Protein AF-A0A2N3XV76-F1 (afdb_monomer)

pLDDT: mean 72.99, std 13.74, range [46.91, 89.69]

Radius of gyration: 21.69 Å; Cα contacts (8 Å, |Δi|>4): 40; chains: 1; bounding box: 43×33×58 Å

Solvent-accessible surface area (backbone atoms only — not comparable to full-atom values): 6136 Å² total; per-residue (Å²): 136,66,69,60,70,79,72,54,77,59,74,83,48,51,63,61,50,53,50,52,54,54,42,72,79,41,75,87,68,83,66,77,69,68,53,66,45,100,84,72,53,59,52,77,56,86,72,80,68,88,74,81,49,76,65,60,51,50,52,51,52,54,43,45,72,75,66,49,51,58,61,60,52,15,62,75,70,74,44,59,41,68,58,51,53,54,48,40,49,75,72,69,51,74,84,130

Foldseek 3Di:
DVVCVVPPDDVVCPVVVVVVVVCVVPVPPPPQDFDQDPVRDTDHSPDPPPDDDPVLLVVLLVCVVVPNDLCVSCVVSVHDSVVSVVSCVVVVNDDD

Nearest PDB structures (foldseek):
  7tz1-assembly1_A  TM=7.725E-01  e=4.002E-01  Mycobacterium phage TipsytheTRex
  7r3e-assembly1_B  TM=5.283E-01  e=4.530E-01  Pseudomonas aeruginosa PAO1
  5z4y-assembly1_B  TM=6.675E-01  e=1.078E+00  unclassified
  1mdm-assembly1_A  TM=5.845E-01  e=1.382E+00  Homo sapiens
  5z4z-assembly1_A  TM=6.653E-01  e=3.091E+00  unclassified

Secondary structure (DSSP, 8-state):
--HHHHHS--GGGHHHHHHHHHHHT-GGG-----PBPTTS-B--------PPPHHHHHHHHHHHHTT--HHHHHHHHTS-HHHHHHHHHHTT----

Mean predicted aligned error: 14.62 Å

Sequence (96 aa):
MELLRRYSNRPELIGPLVSVIKKINNPGLDGNETVTNVNGRTASPDRTYKILSPEEMTEIITAYRSGTTAKALAEHYGVHYVTIKKKLRKHGVRRR

Structure (mmCIF, N/CA/C/O backbone):
data_AF-A0A2N3XV76-F1
#
_entry.id   AF-A0A2N3XV76-F1
#
loop_
_atom_site.group_PDB
_atom_site.id
_atom_site.type_symbol
_atom_site.label_atom_id
_atom_site.label_alt_id
_atom_site.label_comp_id
_atom_site.label_asym_id
_atom_site.label_entity_id
_atom_site.label_seq_id
_atom_site.pdbx_PDB_ins_code
_atom_site.Cartn_x
_atom_site.Cartn_y
_atom_site.Cartn_z
_atom_site.occupancy
_atom_site.B_iso_or_equiv
_atom_site.auth_seq_id
_atom_site.auth_comp_id
_atom_site.auth_asym_id
_atom_site.auth_atom_id
_atom_site.pdbx_PDB_model_num
ATOM 1 N N . MET A 1 1 ? 24.190 -20.867 -40.293 1.00 48.38 1 MET A N 1
ATOM 2 C CA . MET A 1 1 ? 24.793 -20.384 -39.026 1.00 48.38 1 MET A CA 1
ATOM 3 C C . MET A 1 1 ? 24.447 -18.905 -38.787 1.00 48.38 1 MET A C 1
ATOM 5 O O . MET A 1 1 ? 25.335 -18.081 -38.638 1.00 48.38 1 MET A O 1
ATOM 9 N N . GLU A 1 2 ? 23.160 -18.535 -38.768 1.00 52.66 2 GLU A N 1
ATOM 10 C CA . GLU A 1 2 ? 22.730 -17.125 -38.604 1.00 52.66 2 GLU A CA 1
ATOM 11 C C . GLU A 1 2 ? 22.184 -16.829 -37.193 1.00 52.66 2 GLU A C 1
ATOM 13 O O . GLU A 1 2 ? 22.274 -15.708 -36.698 1.00 52.66 2 GLU A O 1
ATOM 18 N N . LEU A 1 3 ? 21.701 -17.863 -36.494 1.00 48.81 3 LEU A N 1
ATOM 19 C CA . LEU A 1 3 ? 21.120 -17.751 -35.152 1.00 48.81 3 LEU A CA 1
ATOM 20 C C . LEU A 1 3 ? 22.145 -17.309 -34.092 1.00 48.81 3 LEU A C 1
ATOM 22 O O . LEU A 1 3 ? 21.818 -16.504 -33.225 1.00 48.81 3 LEU A O 1
ATOM 26 N N . LEU A 1 4 ? 23.403 -17.751 -34.195 1.00 48.75 4 LEU A N 1
ATOM 27 C CA . LEU A 1 4 ? 24.462 -17.402 -33.237 1.00 48.75 4 LEU A CA 1
ATOM 28 C C . LEU A 1 4 ? 24.863 -15.918 -33.284 1.00 48.75 4 LEU A C 1
ATOM 30 O O . LEU A 1 4 ? 25.200 -15.358 -32.249 1.00 48.75 4 LEU A O 1
ATOM 34 N N . ARG A 1 5 ? 24.761 -15.233 -34.433 1.00 50.28 5 ARG A N 1
ATOM 35 C CA . ARG A 1 5 ? 25.101 -13.798 -3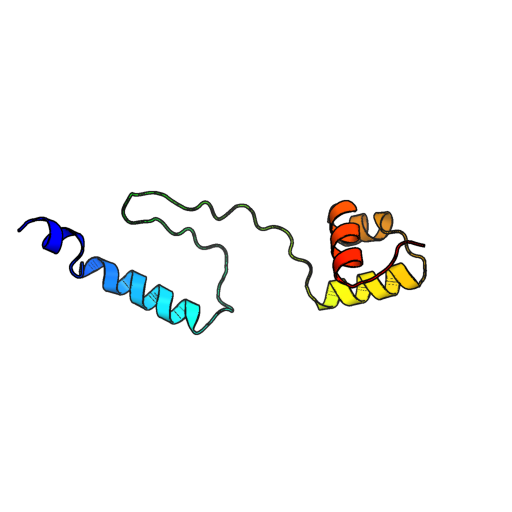4.536 1.00 50.28 5 ARG A CA 1
ATOM 36 C C . ARG A 1 5 ? 24.081 -12.873 -33.867 1.00 50.28 5 ARG A C 1
ATOM 38 O O . ARG A 1 5 ? 24.442 -11.766 -33.489 1.00 50.28 5 ARG A O 1
ATOM 45 N N . ARG A 1 6 ? 22.823 -13.306 -33.711 1.00 46.91 6 ARG A N 1
ATOM 46 C CA . ARG A 1 6 ? 21.773 -12.489 -33.072 1.00 46.91 6 ARG A CA 1
ATOM 47 C C . ARG A 1 6 ? 21.836 -12.506 -31.545 1.00 46.91 6 ARG A C 1
ATOM 49 O O . ARG A 1 6 ? 21.404 -11.541 -30.924 1.00 46.91 6 ARG A O 1
ATOM 56 N N . TYR A 1 7 ? 22.380 -13.574 -30.963 1.00 50.28 7 TYR A N 1
ATOM 57 C CA . TYR A 1 7 ? 22.455 -13.768 -29.509 1.00 50.28 7 TYR A CA 1
ATOM 58 C C . TYR A 1 7 ? 23.881 -13.719 -28.949 1.00 50.28 7 TYR A C 1
ATOM 60 O O . TYR A 1 7 ? 24.055 -13.632 -27.736 1.00 50.28 7 TYR A O 1
ATOM 68 N N . SER A 1 8 ? 24.908 -13.742 -29.801 1.00 49.94 8 SER A N 1
ATOM 69 C CA . SER A 1 8 ? 26.293 -13.659 -29.346 1.00 49.94 8 SER A CA 1
ATOM 70 C C . SER A 1 8 ? 26.703 -12.206 -29.131 1.00 49.94 8 SER A C 1
ATOM 72 O O . SER A 1 8 ? 27.047 -11.500 -30.072 1.00 49.94 8 SER A O 1
ATOM 74 N N . ASN A 1 9 ? 26.676 -11.797 -27.865 1.00 59.97 9 ASN A N 1
ATOM 75 C CA . ASN A 1 9 ? 27.530 -10.765 -27.279 1.00 59.97 9 ASN A CA 1
ATOM 76 C C . ASN A 1 9 ? 27.710 -9.491 -28.130 1.00 59.97 9 ASN A C 1
ATOM 78 O O . ASN A 1 9 ? 28.794 -9.197 -28.633 1.00 59.97 9 ASN A O 1
ATOM 82 N N . ARG A 1 10 ? 26.619 -8.737 -28.295 1.00 67.56 10 ARG A N 1
ATOM 83 C CA . ARG A 1 10 ? 26.633 -7.432 -28.964 1.00 67.56 10 ARG A CA 1
ATOM 84 C C . ARG A 1 10 ? 27.435 -6.432 -28.108 1.00 67.56 10 ARG A C 1
ATOM 86 O O . ARG A 1 10 ? 27.002 -6.155 -26.987 1.00 67.56 10 ARG A O 1
ATOM 93 N N . PRO A 1 11 ? 28.586 -5.911 -28.574 1.00 68.88 11 PRO A N 1
ATOM 94 C CA . PRO A 1 11 ? 29.456 -5.045 -27.771 1.00 68.88 11 PRO A CA 1
ATOM 95 C C . PRO A 1 11 ? 28.758 -3.763 -27.297 1.00 68.88 11 PRO A C 1
ATOM 97 O O . PRO A 1 11 ? 29.037 -3.268 -26.207 1.00 68.88 11 PRO A O 1
ATOM 100 N N . GLU A 1 12 ? 27.781 -3.268 -28.054 1.00 70.81 12 GLU A N 1
ATOM 101 C CA . GLU A 1 12 ? 26.935 -2.134 -27.681 1.00 70.81 12 GLU A CA 1
ATOM 102 C C . GLU A 1 12 ? 26.070 -2.391 -26.433 1.00 70.81 12 GLU A C 1
ATOM 104 O O . GLU A 1 12 ? 25.608 -1.443 -25.801 1.00 70.81 12 GLU A O 1
ATOM 109 N N . LEU A 1 13 ? 25.865 -3.655 -26.041 1.00 69.31 13 LEU A N 1
ATOM 110 C CA . LEU A 1 13 ? 25.088 -4.025 -24.854 1.00 69.31 13 LEU A CA 1
ATOM 1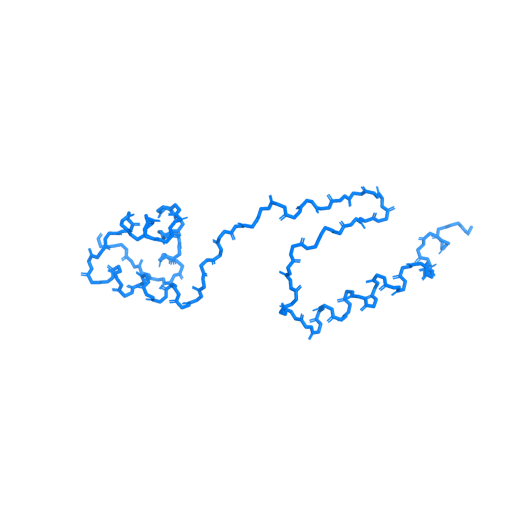11 C C . LEU A 1 13 ? 25.935 -4.125 -23.582 1.00 69.31 13 LEU A C 1
ATOM 113 O O . LEU A 1 13 ? 25.369 -4.209 -22.493 1.00 69.31 13 LEU A O 1
ATOM 117 N N . ILE A 1 14 ? 27.266 -4.058 -23.687 1.00 73.38 14 ILE A N 1
ATOM 118 C CA . ILE A 1 14 ? 28.165 -4.141 -22.529 1.00 73.38 14 ILE A CA 1
ATOM 119 C C . ILE A 1 14 ? 27.926 -2.958 -21.581 1.00 73.38 14 ILE A C 1
ATOM 121 O O . ILE A 1 14 ? 27.800 -3.153 -20.375 1.00 73.38 14 ILE A O 1
ATOM 125 N N . GLY A 1 15 ? 27.791 -1.741 -22.116 1.00 73.75 15 GLY A N 1
ATOM 126 C CA . GLY A 1 15 ? 27.514 -0.538 -21.320 1.00 73.75 15 GLY A CA 1
ATOM 127 C C . GLY A 1 15 ? 26.203 -0.631 -20.523 1.00 73.75 15 GLY A C 1
ATOM 128 O O . GLY A 1 15 ? 26.235 -0.517 -19.293 1.00 73.75 15 GLY A O 1
ATOM 129 N N . PRO A 1 16 ? 25.058 -0.898 -21.182 1.00 74.56 16 PRO A N 1
ATOM 130 C CA . PRO A 1 16 ? 23.786 -1.148 -20.505 1.00 74.56 16 PRO A CA 1
ATOM 131 C C . PRO A 1 16 ? 23.854 -2.278 -19.469 1.00 74.56 16 PRO A C 1
ATOM 133 O O . PRO A 1 16 ? 23.329 -2.126 -18.368 1.00 74.56 16 PRO A O 1
ATOM 136 N N . LEU A 1 17 ? 24.541 -3.384 -19.774 1.00 76.31 17 LEU A N 1
ATOM 137 C CA . LEU A 1 17 ? 24.666 -4.521 -18.860 1.00 76.31 17 LEU A CA 1
ATOM 138 C C . LEU A 1 17 ? 25.463 -4.163 -17.595 1.00 76.31 17 LEU A C 1
ATOM 140 O O . LEU A 1 17 ? 25.044 -4.495 -16.488 1.00 76.31 17 LEU A O 1
ATOM 144 N N . VAL A 1 18 ? 26.572 -3.432 -17.737 1.00 78.44 18 VAL A N 1
ATOM 145 C CA . VAL A 1 18 ? 27.364 -2.934 -16.599 1.00 78.44 18 VAL A CA 1
ATOM 146 C C . VAL A 1 18 ? 26.545 -1.968 -15.740 1.00 78.44 18 VAL A C 1
ATOM 148 O O . VAL A 1 18 ? 26.635 -2.020 -14.514 1.00 78.44 18 VAL A O 1
ATOM 151 N N . SER A 1 19 ? 25.716 -1.119 -16.357 1.00 73.31 19 SER A N 1
ATOM 152 C CA . SER A 1 19 ? 24.788 -0.241 -15.632 1.00 73.31 19 SER A CA 1
ATOM 153 C C . SER A 1 1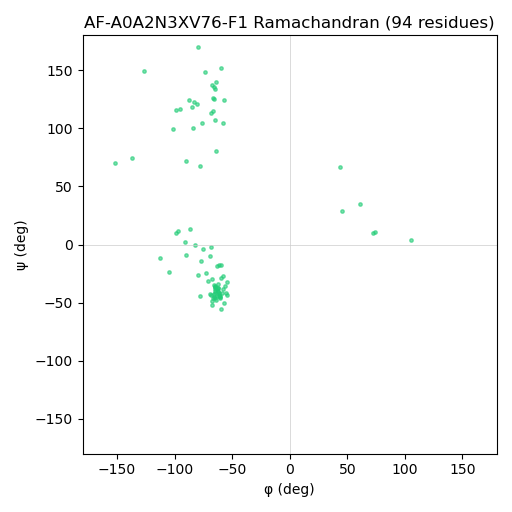9 ? 23.786 -1.046 -14.797 1.00 73.31 19 SER A C 1
ATOM 155 O O . SER A 1 19 ? 23.633 -0.787 -13.604 1.00 73.31 19 SER A O 1
ATOM 157 N N . VAL A 1 20 ? 23.178 -2.091 -15.373 1.00 76.94 20 VAL A N 1
ATOM 158 C CA . VAL A 1 20 ? 22.250 -2.983 -14.656 1.00 76.94 20 VAL A CA 1
ATOM 159 C C . VAL A 1 20 ? 22.937 -3.691 -13.484 1.00 76.94 20 VAL A C 1
ATOM 161 O O . VAL A 1 20 ? 22.386 -3.715 -12.387 1.00 76.94 20 VAL A O 1
ATOM 164 N N . ILE A 1 21 ? 24.157 -4.206 -13.667 1.00 79.75 21 ILE A N 1
ATOM 165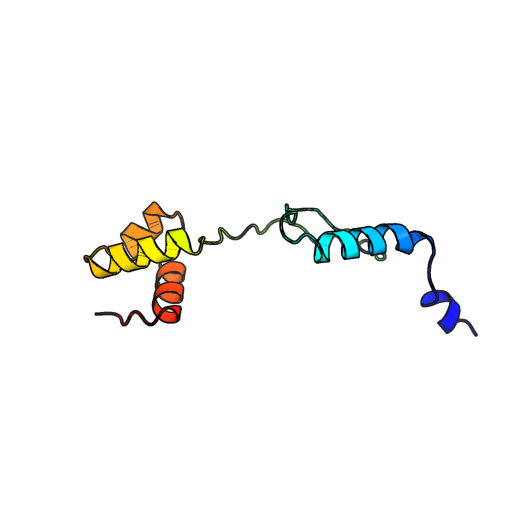 C CA . ILE A 1 21 ? 24.919 -4.852 -12.583 1.00 79.75 21 ILE A CA 1
ATOM 166 C C . ILE A 1 21 ? 25.209 -3.857 -11.447 1.00 79.75 21 ILE A C 1
ATOM 168 O O . ILE A 1 21 ? 25.026 -4.184 -10.274 1.00 79.75 21 ILE A O 1
ATOM 172 N N . LYS A 1 22 ? 25.611 -2.621 -11.772 1.00 73.62 22 LYS A N 1
ATOM 173 C CA . LYS A 1 22 ? 25.828 -1.564 -10.770 1.00 73.62 22 LYS A CA 1
ATOM 174 C C . LYS A 1 22 ? 24.548 -1.211 -10.005 1.00 73.62 22 LYS A C 1
ATOM 176 O O . LYS A 1 22 ? 24.640 -0.983 -8.800 1.00 73.62 22 LYS A O 1
ATOM 181 N N . LYS A 1 23 ? 23.388 -1.197 -10.678 1.00 67.50 23 LYS A N 1
ATOM 182 C CA . LYS A 1 23 ? 22.066 -0.969 -10.065 1.00 67.50 23 LYS A CA 1
ATOM 183 C C . LYS A 1 23 ? 21.663 -2.102 -9.120 1.00 67.50 23 LYS A C 1
ATOM 185 O O . LYS A 1 23 ? 21.286 -1.828 -7.990 1.00 67.50 23 LYS A O 1
ATOM 190 N N . ILE A 1 24 ? 21.824 -3.364 -9.529 1.00 74.75 24 ILE A N 1
ATOM 191 C CA . ILE A 1 24 ? 21.517 -4.535 -8.680 1.00 74.75 24 ILE A CA 1
ATOM 192 C C . ILE A 1 24 ? 22.324 -4.499 -7.376 1.00 74.75 24 ILE A C 1
ATOM 194 O O . ILE A 1 24 ? 21.801 -4.814 -6.311 1.00 74.75 24 ILE A O 1
ATOM 198 N N . ASN A 1 25 ? 23.582 -4.063 -7.451 1.00 79.75 25 ASN A N 1
ATOM 199 C CA . ASN A 1 25 ? 24.448 -3.943 -6.281 1.00 79.75 25 ASN A CA 1
ATOM 200 C C . ASN A 1 25 ? 24.145 -2.707 -5.413 1.00 79.75 25 ASN A C 1
ATOM 202 O O . ASN A 1 25 ? 24.620 -2.643 -4.284 1.00 79.75 25 ASN A O 1
ATOM 206 N N . ASN A 1 26 ? 23.375 -1.732 -5.914 1.00 71.12 26 ASN A N 1
ATOM 207 C CA . ASN A 1 26 ? 23.047 -0.482 -5.220 1.00 71.12 26 ASN A CA 1
ATOM 208 C C . ASN A 1 26 ? 21.555 -0.131 -5.394 1.00 71.12 26 ASN A C 1
ATOM 210 O O . ASN A 1 26 ? 21.221 0.805 -6.126 1.00 71.12 26 ASN A O 1
ATOM 214 N N . PRO A 1 27 ? 20.645 -0.839 -4.701 1.00 58.88 27 PRO A N 1
ATOM 215 C CA . PRO A 1 27 ? 19.195 -0.730 -4.903 1.00 58.88 27 PRO A CA 1
ATOM 216 C C . PRO A 1 27 ? 18.579 0.619 -4.474 1.00 58.88 27 PRO A C 1
ATOM 218 O O . PRO A 1 27 ? 17.383 0.828 -4.630 1.00 58.88 27 PRO A O 1
ATOM 221 N N . GLY A 1 28 ? 19.367 1.551 -3.923 1.00 58.34 28 GLY A N 1
ATOM 222 C CA . GLY A 1 28 ? 18.903 2.887 -3.519 1.00 58.34 28 GLY A CA 1
ATOM 223 C C . GLY A 1 28 ? 18.822 3.919 -4.653 1.00 58.34 28 GLY A C 1
ATOM 224 O O . GLY A 1 28 ? 18.461 5.062 -4.397 1.00 58.34 28 GLY A O 1
ATOM 225 N N . LEU A 1 29 ? 19.181 3.545 -5.888 1.00 55.19 29 LEU A N 1
ATOM 226 C CA . LEU A 1 29 ? 19.250 4.439 -7.055 1.00 55.19 29 LEU A CA 1
ATOM 227 C C . LEU A 1 29 ? 18.018 4.368 -7.975 1.00 55.19 29 LEU A C 1
ATOM 229 O O . LEU A 1 29 ? 18.038 4.936 -9.068 1.00 55.19 29 LEU A O 1
ATOM 233 N N . ASP A 1 30 ? 16.949 3.691 -7.551 1.00 52.75 30 ASP A N 1
ATOM 234 C CA . ASP A 1 30 ? 15.741 3.476 -8.355 1.00 52.75 30 ASP A CA 1
ATOM 235 C C . ASP A 1 30 ? 14.846 4.727 -8.395 1.00 52.75 30 ASP A C 1
ATOM 237 O O . ASP A 1 30 ? 13.732 4.771 -7.874 1.00 52.75 30 ASP A O 1
ATOM 241 N N . GLY A 1 31 ? 15.354 5.774 -9.041 1.00 53.81 31 GLY A N 1
ATOM 242 C CA . GLY A 1 31 ? 14.599 6.950 -9.438 1.00 53.81 31 GLY A CA 1
ATOM 243 C C . GLY A 1 31 ? 14.248 6.883 -10.919 1.00 53.81 31 GLY A C 1
ATOM 244 O O . GLY A 1 31 ? 15.077 7.217 -11.753 1.00 53.81 31 GLY A O 1
ATOM 245 N N . ASN A 1 32 ? 13.017 6.470 -11.231 1.00 53.44 32 ASN A N 1
ATOM 246 C CA . ASN A 1 32 ? 12.223 6.901 -12.394 1.00 53.44 32 ASN A CA 1
ATOM 247 C C . ASN A 1 32 ? 12.908 6.975 -13.784 1.00 53.44 32 ASN A C 1
ATOM 249 O O . ASN A 1 32 ? 12.521 7.803 -14.609 1.00 53.44 32 ASN A O 1
ATOM 253 N N . GLU A 1 33 ? 13.931 6.166 -14.067 1.00 58.00 33 GLU A N 1
ATOM 254 C CA . GLU A 1 33 ? 14.647 6.255 -15.341 1.00 58.00 33 GLU A CA 1
ATOM 255 C C . GLU A 1 33 ? 13.910 5.478 -16.435 1.00 58.00 33 GLU A C 1
ATOM 257 O O . GLU A 1 33 ? 13.675 4.271 -16.346 1.00 58.00 33 GLU A O 1
ATOM 262 N N . THR A 1 34 ? 13.571 6.192 -17.502 1.00 56.44 34 THR A N 1
ATOM 263 C CA . THR A 1 34 ? 13.007 5.639 -18.726 1.00 56.44 34 THR A CA 1
ATOM 264 C C . THR A 1 34 ? 14.025 4.730 -19.419 1.00 56.44 34 THR A C 1
ATOM 266 O O . THR A 1 34 ? 14.980 5.212 -20.024 1.00 56.44 34 THR A O 1
ATOM 269 N N . VAL A 1 35 ? 13.816 3.410 -19.377 1.00 62.28 35 VAL A N 1
ATOM 270 C CA . VAL A 1 35 ? 14.668 2.454 -20.104 1.00 62.28 35 VAL A CA 1
ATOM 271 C C . VAL A 1 35 ? 14.035 2.112 -21.452 1.00 62.28 35 VAL A C 1
ATOM 273 O O . VAL A 1 35 ? 12.954 1.519 -21.524 1.00 62.28 35 VAL A O 1
ATOM 276 N N . THR A 1 36 ? 14.734 2.465 -22.530 1.00 58.28 36 THR A N 1
ATOM 277 C CA . THR A 1 36 ? 14.405 2.053 -23.899 1.00 58.28 36 THR A CA 1
ATOM 278 C C . THR A 1 36 ? 15.075 0.715 -24.191 1.00 58.28 36 THR A C 1
ATOM 280 O O . THR A 1 36 ? 16.290 0.578 -24.051 1.00 58.28 36 THR A O 1
ATOM 283 N N . ASN A 1 37 ? 14.304 -0.295 -24.589 1.00 64.75 37 ASN A N 1
ATOM 284 C CA . ASN A 1 37 ? 14.875 -1.579 -24.988 1.00 64.75 37 ASN A CA 1
ATOM 285 C C . ASN A 1 37 ? 15.425 -1.543 -26.428 1.00 64.75 37 ASN A C 1
ATOM 287 O O . ASN A 1 37 ? 15.148 -0.631 -27.202 1.00 64.75 37 ASN A O 1
ATOM 291 N N . VAL A 1 38 ? 16.158 -2.590 -26.819 1.00 62.12 38 VAL A N 1
ATOM 292 C CA . VAL A 1 38 ? 16.755 -2.733 -28.167 1.00 62.12 38 VAL A CA 1
ATOM 293 C C . VAL A 1 38 ? 15.740 -2.733 -29.317 1.00 62.12 38 VAL A C 1
ATOM 295 O O . VAL A 1 38 ? 16.113 -2.516 -30.463 1.00 62.12 38 VAL A O 1
ATOM 298 N N . ASN A 1 39 ? 14.462 -2.968 -29.013 1.00 68.19 39 ASN A N 1
ATOM 299 C CA . ASN A 1 39 ? 13.354 -2.951 -29.965 1.00 68.19 39 ASN A CA 1
ATOM 300 C C . ASN A 1 39 ? 12.609 -1.601 -29.958 1.00 68.19 39 ASN A C 1
ATOM 302 O O . ASN A 1 39 ? 11.500 -1.520 -30.482 1.00 68.19 39 ASN A O 1
ATOM 306 N N . GLY A 1 40 ? 13.166 -0.568 -29.314 1.00 65.19 40 GLY A N 1
ATOM 307 C CA . GLY A 1 40 ? 12.577 0.769 -29.223 1.00 65.19 40 GLY A CA 1
ATOM 308 C C . GLY A 1 40 ? 11.357 0.871 -28.305 1.00 65.19 40 GLY A C 1
ATOM 309 O O . GLY A 1 40 ? 10.678 1.892 -28.309 1.00 65.19 40 GLY A O 1
ATOM 310 N N . ARG A 1 41 ? 11.044 -0.167 -27.517 1.00 59.78 41 ARG A N 1
ATOM 311 C CA . ARG A 1 41 ? 9.978 -0.081 -26.513 1.00 59.78 41 ARG A CA 1
ATOM 312 C C . ARG A 1 41 ? 10.516 0.619 -25.279 1.00 59.78 41 ARG A C 1
ATOM 314 O O . ARG A 1 41 ? 11.444 0.132 -24.633 1.00 59.78 41 ARG A O 1
ATOM 321 N N . THR A 1 42 ? 9.87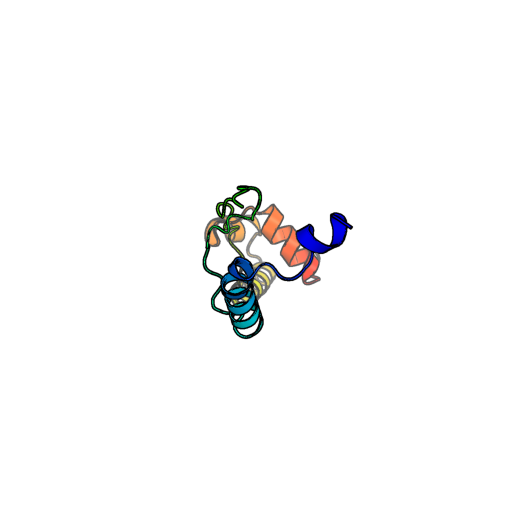2 1.721 -24.951 1.00 57.50 42 THR A N 1
ATOM 322 C CA . THR A 1 42 ? 10.174 2.546 -23.794 1.00 57.50 42 THR A CA 1
ATOM 323 C C . THR A 1 42 ? 9.199 2.201 -22.676 1.00 57.50 42 THR A C 1
ATOM 325 O O . THR A 1 42 ? 7.992 2.390 -22.833 1.00 57.50 42 THR A O 1
ATOM 328 N N . ALA A 1 43 ? 9.692 1.663 -21.558 1.00 57.78 43 ALA A N 1
ATOM 329 C CA . ALA A 1 43 ? 8.857 1.523 -20.369 1.00 57.78 43 ALA A CA 1
ATOM 330 C C . ALA A 1 43 ? 8.571 2.932 -19.834 1.00 57.78 43 ALA A C 1
ATOM 332 O O . ALA A 1 43 ? 9.497 3.638 -19.438 1.00 57.78 43 ALA A O 1
ATOM 333 N N . SER A 1 44 ? 7.307 3.367 -19.888 1.00 57.28 44 SER A N 1
ATOM 334 C CA . SER A 1 44 ? 6.929 4.654 -19.309 1.00 57.28 44 SER A CA 1
ATOM 335 C C . SER A 1 44 ? 7.111 4.566 -17.792 1.00 57.28 44 SE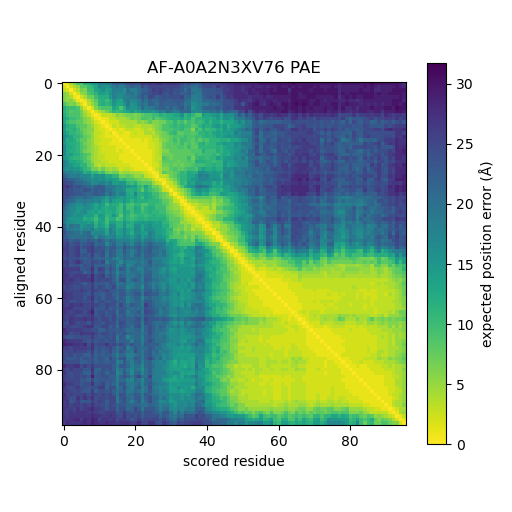R A C 1
ATOM 337 O O . SER A 1 44 ? 6.544 3.652 -17.184 1.00 57.28 44 SER A O 1
ATOM 339 N N . PRO A 1 45 ? 7.881 5.475 -17.174 1.00 60.34 45 PRO A N 1
ATOM 340 C CA . PRO A 1 45 ? 8.090 5.447 -15.731 1.00 60.34 45 PRO A CA 1
ATOM 341 C C . PRO A 1 45 ? 6.827 5.814 -14.938 1.00 60.34 45 PRO A C 1
ATOM 343 O O . PRO A 1 45 ? 6.788 5.682 -13.715 1.00 60.34 45 PRO A O 1
ATOM 346 N N . ASP A 1 46 ? 5.781 6.296 -15.615 1.00 54.00 46 ASP A N 1
ATOM 347 C CA . ASP A 1 46 ? 4.739 7.071 -14.961 1.00 54.00 46 ASP A CA 1
ATOM 348 C C . ASP A 1 46 ? 3.593 6.208 -14.429 1.00 54.00 46 ASP A C 1
ATOM 350 O O . ASP A 1 46 ? 2.472 6.147 -14.939 1.00 54.00 46 ASP A O 1
ATOM 354 N N . ARG A 1 47 ? 3.916 5.493 -13.358 1.00 53.09 47 ARG A N 1
ATOM 355 C CA . ARG A 1 47 ? 2.976 5.181 -12.285 1.00 53.09 47 ARG A CA 1
ATOM 356 C C . ARG A 1 47 ? 3.783 5.018 -11.011 1.00 53.09 47 ARG A C 1
ATOM 358 O O . ARG A 1 47 ? 3.932 3.921 -10.471 1.00 53.09 47 ARG A O 1
ATOM 365 N N . THR A 1 48 ? 4.310 6.138 -10.525 1.00 56.34 48 THR A N 1
ATOM 366 C CA . THR A 1 48 ? 4.800 6.260 -9.152 1.00 56.34 48 THR A CA 1
ATOM 367 C C . THR A 1 48 ? 3.608 6.093 -8.211 1.00 56.34 48 THR A C 1
ATOM 369 O O . THR A 1 48 ? 2.977 7.036 -7.741 1.00 56.34 48 THR A O 1
ATOM 372 N N . TYR A 1 49 ? 3.228 4.839 -7.966 1.00 62.31 49 TYR A N 1
ATOM 373 C CA . TYR A 1 49 ? 2.282 4.514 -6.913 1.00 62.31 49 TYR A CA 1
ATOM 374 C C . TYR A 1 49 ? 2.867 5.052 -5.610 1.00 62.31 49 TYR A C 1
ATOM 376 O O . TYR A 1 49 ? 3.987 4.689 -5.266 1.00 62.31 49 TYR A O 1
ATOM 384 N N . LYS A 1 50 ? 2.132 5.899 -4.879 1.00 66.94 50 LYS A N 1
ATOM 385 C CA . LYS A 1 50 ? 2.542 6.318 -3.534 1.00 66.94 50 LYS A CA 1
ATOM 386 C C . LYS A 1 50 ? 2.702 5.065 -2.667 1.00 66.94 50 LYS A C 1
ATOM 388 O O . LYS A 1 50 ? 1.715 4.424 -2.291 1.00 66.94 50 LYS A O 1
ATOM 393 N N . ILE A 1 51 ? 3.949 4.670 -2.418 1.00 72.69 51 ILE A N 1
ATOM 394 C CA . ILE A 1 51 ? 4.290 3.533 -1.567 1.00 72.69 51 ILE A CA 1
ATOM 395 C C . ILE A 1 51 ? 4.316 4.058 -0.139 1.00 72.69 51 ILE A C 1
ATOM 397 O O . ILE A 1 51 ? 5.122 4.926 0.169 1.00 72.69 51 ILE A O 1
ATOM 401 N N . LEU A 1 52 ? 3.443 3.530 0.723 1.00 77.88 52 LEU A N 1
ATOM 402 C CA . LEU A 1 52 ? 3.579 3.785 2.155 1.00 77.88 52 LEU A CA 1
ATOM 403 C C . LEU A 1 52 ? 4.852 3.115 2.671 1.00 77.88 52 LEU A C 1
ATOM 405 O O . LEU A 1 52 ? 5.015 1.898 2.498 1.00 77.88 52 LEU A O 1
ATOM 409 N N . SER A 1 53 ? 5.698 3.908 3.319 1.00 79.81 53 SER A N 1
ATOM 410 C CA . SER A 1 53 ? 6.870 3.459 4.059 1.00 79.81 53 SER A CA 1
ATOM 411 C C . SER A 1 53 ? 6.460 2.497 5.190 1.00 79.81 53 SER A C 1
ATOM 413 O O . SER A 1 53 ? 5.340 2.579 5.712 1.00 79.81 53 SER A O 1
ATOM 415 N N . PRO A 1 54 ? 7.337 1.562 5.600 1.00 77.75 54 PRO A N 1
ATOM 416 C CA . PRO A 1 54 ? 7.109 0.733 6.784 1.00 77.75 54 PRO A CA 1
ATOM 417 C C . PRO A 1 54 ? 6.834 1.543 8.063 1.00 77.75 54 PRO A C 1
ATOM 419 O O . PRO A 1 54 ? 6.055 1.103 8.912 1.00 77.75 54 PRO A O 1
ATOM 422 N N . GLU A 1 55 ? 7.431 2.729 8.184 1.00 81.00 55 GLU A N 1
ATOM 423 C CA . GLU A 1 55 ? 7.244 3.640 9.322 1.00 81.00 55 GLU A CA 1
ATOM 424 C C . GLU A 1 55 ? 5.817 4.203 9.350 1.00 81.00 55 GLU A C 1
ATOM 426 O O . GLU A 1 55 ? 5.091 3.989 10.322 1.00 81.00 55 GLU A O 1
ATOM 431 N N . GLU A 1 56 ? 5.359 4.774 8.229 1.00 85.06 56 GLU A N 1
ATOM 432 C CA . GLU A 1 56 ? 3.982 5.267 8.056 1.00 85.06 56 GLU A CA 1
ATOM 433 C C . GLU A 1 56 ? 2.949 4.162 8.327 1.00 85.06 56 GLU A C 1
ATOM 435 O O . GLU A 1 56 ? 1.885 4.397 8.898 1.00 85.06 56 GLU A O 1
ATOM 440 N N . MET A 1 57 ? 3.256 2.915 7.952 1.00 87.00 57 MET A N 1
ATOM 441 C CA . MET A 1 57 ? 2.365 1.789 8.227 1.00 87.00 57 MET A CA 1
ATOM 442 C C . MET A 1 57 ? 2.230 1.504 9.728 1.00 87.00 57 MET A C 1
ATOM 444 O O . MET A 1 57 ? 1.154 1.110 10.184 1.00 87.00 57 MET A O 1
ATOM 448 N N . THR A 1 58 ? 3.299 1.697 10.499 1.00 87.44 58 THR A N 1
ATOM 449 C CA . THR A 1 58 ? 3.287 1.489 11.952 1.00 87.44 58 THR A CA 1
ATOM 450 C C . THR A 1 58 ? 2.414 2.542 12.634 1.00 87.44 58 THR A C 1
ATOM 452 O O . THR A 1 58 ? 1.565 2.184 13.451 1.00 87.44 58 THR A O 1
ATOM 455 N N . GLU A 1 59 ? 2.526 3.805 12.218 1.00 89.38 59 GLU A N 1
ATOM 456 C CA . GLU A 1 59 ? 1.662 4.904 12.674 1.00 89.38 59 GLU A CA 1
ATOM 457 C 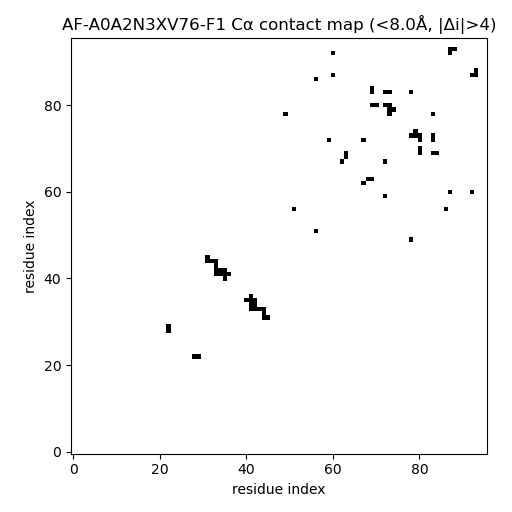C . GLU A 1 59 ? 0.186 4.677 12.323 1.00 89.38 59 GLU A C 1
ATOM 459 O O . GLU A 1 59 ? -0.711 4.866 13.143 1.00 89.38 59 GLU A O 1
ATOM 464 N N . ILE A 1 60 ? -0.093 4.189 11.113 1.00 89.31 60 ILE A N 1
ATOM 465 C CA . ILE A 1 60 ? -1.457 3.861 10.685 1.00 89.31 60 ILE A CA 1
ATOM 466 C C . ILE A 1 60 ? -2.059 2.757 11.558 1.00 89.31 60 ILE A C 1
ATOM 468 O O . ILE A 1 60 ? -3.250 2.799 11.869 1.00 89.31 60 ILE A O 1
ATOM 472 N N . ILE A 1 61 ? -1.267 1.761 11.968 1.00 88.31 61 ILE A N 1
ATOM 473 C CA . ILE A 1 61 ? -1.736 0.680 12.846 1.00 88.31 61 ILE A CA 1
ATOM 474 C C . ILE A 1 61 ? -2.019 1.207 14.252 1.00 88.31 61 ILE A C 1
ATOM 476 O O . ILE A 1 61 ? -3.036 0.823 14.836 1.00 88.31 61 ILE A O 1
ATOM 480 N N . THR A 1 62 ? -1.153 2.059 14.807 1.00 89.69 62 THR A N 1
ATOM 481 C CA . THR A 1 62 ? -1.356 2.632 16.147 1.00 89.69 62 THR A CA 1
ATOM 482 C C . THR A 1 62 ? -2.574 3.552 16.170 1.00 89.69 62 THR A C 1
ATOM 484 O O . THR A 1 62 ? -3.432 3.381 17.036 1.00 89.69 62 THR A O 1
ATOM 487 N N . ALA A 1 63 ? -2.729 4.423 15.170 1.00 87.94 63 ALA A N 1
ATOM 488 C CA . ALA A 1 63 ? -3.892 5.297 15.027 1.00 87.94 63 ALA A CA 1
ATOM 489 C C . ALA A 1 63 ? -5.192 4.511 14.776 1.00 87.94 63 ALA A C 1
ATOM 491 O O . ALA A 1 63 ? -6.241 4.797 15.350 1.00 87.94 63 ALA A O 1
ATOM 492 N N . TYR A 1 64 ? -5.150 3.450 13.966 1.00 88.62 64 TYR A N 1
ATOM 493 C CA . TYR A 1 64 ? -6.327 2.601 13.772 1.00 88.62 64 TYR A CA 1
ATOM 494 C C . TYR A 1 64 ? -6.733 1.873 15.066 1.00 88.62 64 TYR A C 1
ATOM 496 O O . TYR A 1 64 ? -7.920 1.715 15.348 1.00 88.62 64 TYR A O 1
ATOM 504 N N . ARG A 1 65 ? -5.758 1.455 15.886 1.00 85.31 65 ARG A N 1
ATOM 505 C CA . ARG A 1 65 ? -6.001 0.821 17.194 1.00 85.31 65 ARG A CA 1
ATOM 506 C C . ARG A 1 65 ? -6.534 1.791 18.248 1.00 85.31 65 ARG A C 1
ATOM 508 O O . ARG A 1 65 ? -7.315 1.355 19.089 1.00 85.31 65 ARG A O 1
ATOM 515 N N . SER A 1 66 ? -6.160 3.070 18.197 1.00 86.94 66 SER A N 1
ATOM 516 C CA . SER A 1 66 ? -6.694 4.108 19.092 1.00 86.94 66 SER A CA 1
ATOM 517 C C . SER A 1 66 ? -8.118 4.554 18.730 1.00 86.94 66 SER A C 1
ATOM 519 O O . SER A 1 66 ? -8.723 5.321 19.474 1.00 86.94 66 SER A O 1
ATOM 521 N N . GLY A 1 67 ? -8.682 4.043 17.629 1.00 86.69 67 GLY A N 1
ATOM 522 C CA . GLY A 1 67 ? -10.062 4.297 17.213 1.00 86.69 67 GLY A CA 1
ATOM 523 C C . GLY A 1 67 ? -10.19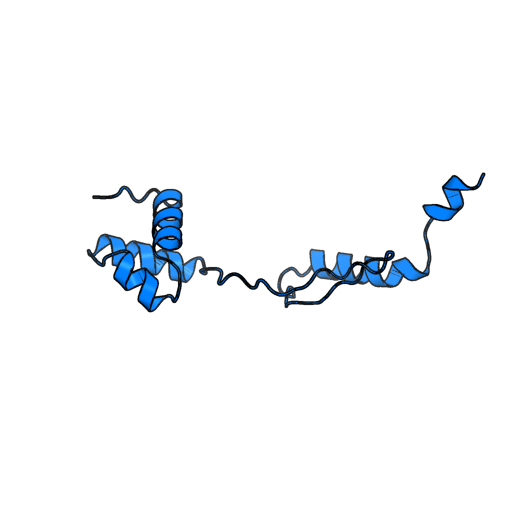6 5.254 16.029 1.00 86.69 67 GLY A C 1
ATOM 524 O O . GLY A 1 67 ? -11.318 5.555 15.618 1.00 86.69 67 GLY A O 1
ATOM 525 N N . THR A 1 68 ? -9.091 5.711 15.431 1.00 87.44 68 THR A N 1
ATOM 526 C CA . THR A 1 68 ? -9.152 6.508 14.203 1.00 87.44 68 THR A CA 1
ATOM 527 C C . THR A 1 68 ? -9.700 5.669 13.049 1.00 87.44 68 THR A C 1
ATOM 529 O O . THR A 1 68 ? -9.308 4.521 12.819 1.00 87.44 68 THR A O 1
ATOM 532 N N . THR A 1 69 ? -10.618 6.245 12.273 1.00 88.62 69 THR A N 1
ATOM 533 C CA . THR A 1 69 ? -11.212 5.526 11.144 1.00 88.62 69 THR A CA 1
ATOM 534 C C . THR A 1 69 ? -10.232 5.403 9.976 1.00 88.62 69 THR A C 1
ATOM 536 O O . THR A 1 69 ? -9.447 6.302 9.679 1.00 88.62 69 THR A O 1
ATOM 539 N N . ALA A 1 70 ? -10.346 4.308 9.220 1.00 85.81 70 ALA A N 1
ATOM 540 C CA . ALA A 1 70 ? -9.557 4.106 8.003 1.00 85.81 70 ALA A CA 1
ATOM 541 C C . ALA A 1 70 ? -9.812 5.174 6.918 1.00 85.81 70 ALA A C 1
ATOM 543 O O . ALA A 1 70 ? -9.008 5.294 5.999 1.00 85.81 70 ALA A O 1
ATOM 544 N N . LYS A 1 71 ? -10.925 5.922 6.999 1.00 89.38 71 LYS A N 1
ATOM 545 C CA . LYS A 1 71 ? -11.242 7.021 6.077 1.00 89.38 71 LYS A CA 1
ATOM 546 C C . LYS A 1 71 ? -10.445 8.283 6.423 1.00 89.38 71 LYS A C 1
ATOM 548 O O . LYS A 1 71 ? -9.839 8.858 5.531 1.00 89.38 71 LYS A O 1
ATOM 553 N N . ALA A 1 72 ? -10.357 8.636 7.704 1.00 88.12 72 ALA A N 1
ATOM 554 C CA . ALA A 1 72 ? -9.525 9.754 8.152 1.00 88.12 72 ALA A CA 1
ATOM 555 C C . ALA A 1 72 ? -8.032 9.508 7.855 1.00 88.12 72 ALA A C 1
ATOM 557 O O . ALA A 1 72 ? -7.334 10.391 7.368 1.00 88.12 72 ALA A O 1
ATOM 558 N N . LEU A 1 73 ? -7.557 8.271 8.051 1.00 89.38 73 LEU A N 1
ATOM 559 C CA . LEU A 1 73 ? -6.185 7.884 7.693 1.00 89.38 73 LEU A CA 1
ATOM 560 C C . LEU A 1 73 ? -5.949 7.946 6.174 1.00 89.38 73 LEU A C 1
ATOM 562 O O . LEU A 1 73 ? -4.895 8.365 5.717 1.00 89.38 73 LEU A O 1
ATOM 566 N N . ALA A 1 74 ? -6.936 7.562 5.367 1.00 89.12 74 ALA A N 1
ATOM 567 C CA . ALA A 1 74 ? -6.843 7.651 3.912 1.00 89.12 74 ALA A CA 1
ATOM 568 C C . ALA A 1 74 ? -6.650 9.097 3.423 1.00 89.12 74 ALA A C 1
ATOM 570 O O . ALA A 1 74 ? -5.795 9.350 2.576 1.00 89.12 74 ALA A O 1
ATOM 571 N N . GLU A 1 75 ? -7.412 10.033 3.993 1.00 88.50 75 GLU A N 1
ATOM 572 C CA . GLU A 1 75 ? -7.318 11.463 3.685 1.00 88.50 75 GLU A CA 1
ATOM 573 C C . GLU A 1 75 ? -5.964 12.040 4.118 1.00 88.50 75 GLU A C 1
ATOM 575 O O . GLU A 1 75 ? -5.292 12.673 3.308 1.00 88.50 75 GLU A O 1
ATOM 580 N N . HIS A 1 76 ? -5.507 11.731 5.337 1.00 87.12 76 HIS A N 1
ATOM 581 C CA . HIS A 1 76 ? -4.223 12.210 5.861 1.00 87.12 76 HIS A CA 1
ATOM 582 C C . HIS A 1 76 ? -3.023 11.752 5.017 1.00 87.12 76 HIS A C 1
ATOM 584 O O . HIS A 1 76 ? -2.143 12.539 4.680 1.00 87.12 76 HIS A O 1
ATOM 590 N N . TYR A 1 77 ? -2.994 10.474 4.631 1.00 85.12 77 TYR A N 1
ATOM 591 C CA . TYR A 1 77 ? -1.877 9.903 3.875 1.00 85.12 77 TYR A CA 1
ATOM 592 C C . TYR A 1 77 ? -2.066 10.002 2.350 1.00 85.12 77 TYR A C 1
ATOM 594 O O . TYR A 1 77 ? -1.200 9.552 1.598 1.00 85.12 77 TYR A O 1
ATOM 602 N N . GLY A 1 78 ? -3.152 10.606 1.855 1.00 84.62 78 GLY A N 1
ATOM 603 C CA . GLY A 1 78 ? -3.406 10.783 0.419 1.00 84.62 78 GLY A CA 1
ATOM 604 C C . GLY A 1 78 ? -3.508 9.461 -0.351 1.00 84.62 78 GLY A C 1
ATOM 605 O O . GLY A 1 78 ? -3.053 9.357 -1.489 1.00 84.62 78 GLY A O 1
ATOM 606 N N . VAL A 1 79 ? -4.054 8.423 0.282 1.00 86.81 79 VAL A N 1
ATOM 607 C CA . VAL A 1 79 ? -4.223 7.090 -0.309 1.00 86.81 79 VAL A CA 1
ATOM 608 C C . VAL A 1 79 ? -5.667 6.647 -0.192 1.00 86.81 79 VAL A C 1
ATOM 610 O O . VAL A 1 79 ? -6.358 6.975 0.760 1.00 86.81 79 VAL A O 1
ATOM 613 N N . HIS A 1 80 ? -6.147 5.843 -1.135 1.00 88.56 80 HIS A N 1
ATOM 614 C CA . HIS A 1 80 ? -7.524 5.365 -1.071 1.00 88.56 80 HIS A CA 1
ATOM 615 C C . HIS A 1 80 ? -7.758 4.470 0.165 1.00 88.56 80 HIS A C 1
ATOM 617 O O . HIS A 1 80 ? -6.945 3.597 0.478 1.00 88.56 80 HIS A O 1
ATOM 623 N N . TYR A 1 81 ? -8.908 4.603 0.835 1.00 87.06 81 TYR A N 1
ATOM 624 C CA . TYR A 1 81 ? -9.229 3.844 2.059 1.00 87.06 81 TYR A CA 1
ATOM 625 C C . TYR A 1 81 ? -9.186 2.317 1.871 1.00 87.06 81 TYR A C 1
ATOM 627 O O . TYR A 1 81 ? -8.933 1.568 2.817 1.00 87.06 81 TYR A O 1
ATOM 635 N N . VAL A 1 82 ? -9.418 1.828 0.647 1.00 89.00 82 VAL A N 1
ATOM 636 C CA . VAL A 1 82 ? -9.283 0.401 0.304 1.00 89.00 82 VAL A CA 1
ATOM 637 C C . VAL A 1 82 ? -7.828 -0.060 0.431 1.00 89.00 82 VAL A C 1
ATOM 639 O O . VAL A 1 82 ? -7.585 -1.173 0.900 1.00 89.00 82 VAL A O 1
ATOM 642 N N . THR A 1 83 ? -6.863 0.794 0.082 1.00 87.44 83 THR A N 1
ATOM 643 C CA . THR A 1 83 ? -5.426 0.531 0.240 1.00 87.44 83 THR A CA 1
ATOM 644 C C . THR A 1 83 ? -5.073 0.387 1.714 1.00 87.44 83 THR A C 1
ATOM 646 O O . THR A 1 83 ? -4.468 -0.617 2.092 1.00 87.44 83 THR A O 1
ATOM 649 N N . ILE A 1 84 ? -5.543 1.314 2.555 1.00 87.81 84 ILE A N 1
ATOM 650 C CA . ILE A 1 84 ? -5.382 1.246 4.015 1.00 87.81 84 ILE A CA 1
ATOM 651 C C . ILE A 1 84 ? -5.979 -0.059 4.560 1.00 87.81 84 ILE A C 1
ATOM 653 O O . ILE A 1 84 ? -5.289 -0.826 5.226 1.00 87.81 84 ILE A O 1
ATOM 657 N N . LYS A 1 85 ? -7.225 -0.399 4.196 1.00 87.38 85 LYS A N 1
ATOM 658 C CA . LYS A 1 85 ? -7.876 -1.656 4.620 1.00 87.38 85 LYS A CA 1
ATOM 659 C C . LYS A 1 85 ? -7.103 -2.906 4.182 1.00 87.38 85 LYS A C 1
ATOM 661 O O . LYS A 1 85 ? -6.986 -3.858 4.953 1.00 87.38 85 LYS A O 1
ATOM 666 N N . LYS A 1 86 ? -6.582 -2.930 2.951 1.00 87.06 86 LYS A N 1
ATOM 667 C CA . LYS A 1 86 ? -5.789 -4.053 2.422 1.00 87.06 86 LYS A CA 1
ATOM 668 C C . LYS A 1 86 ? -4.483 -4.215 3.199 1.00 87.06 86 LYS A C 1
ATOM 670 O O . LYS A 1 86 ? -4.105 -5.343 3.514 1.00 87.06 86 LYS A O 1
ATOM 675 N N . LYS A 1 87 ? -3.821 -3.105 3.524 1.00 86.69 87 LYS A N 1
ATOM 676 C CA . LYS A 1 87 ? -2.587 -3.089 4.311 1.00 86.69 87 LYS A CA 1
ATOM 677 C C . LYS A 1 87 ? -2.841 -3.525 5.756 1.00 86.69 87 LYS A C 1
ATOM 679 O O . LYS A 1 87 ? -2.197 -4.465 6.200 1.00 86.69 87 LYS A O 1
ATOM 684 N N . LEU A 1 88 ? -3.848 -2.976 6.435 1.00 87.06 88 LEU A N 1
ATOM 685 C CA . LEU A 1 88 ? -4.242 -3.402 7.788 1.00 87.06 88 LEU A CA 1
ATOM 686 C C . LEU A 1 88 ? -4.525 -4.911 7.860 1.00 87.06 88 LEU A C 1
ATOM 688 O O . LEU A 1 88 ? -4.027 -5.593 8.753 1.00 87.06 88 LEU A O 1
ATOM 692 N N . ARG A 1 89 ? -5.233 -5.460 6.861 1.00 85.94 89 ARG A N 1
ATOM 693 C CA . ARG A 1 89 ? -5.476 -6.908 6.755 1.00 85.94 89 ARG A CA 1
ATOM 694 C C . ARG A 1 89 ? -4.184 -7.711 6.588 1.00 85.94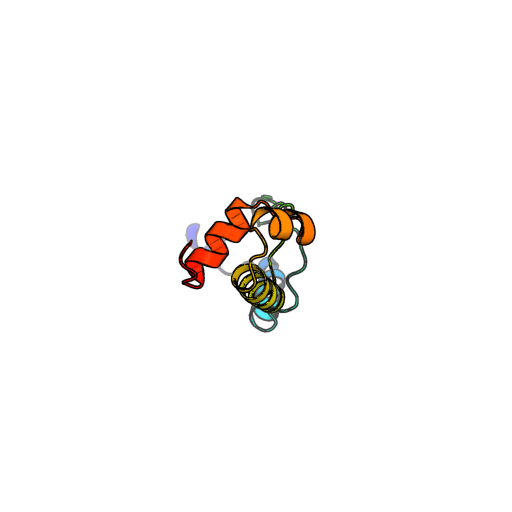 89 ARG A C 1
ATOM 696 O O . ARG A 1 89 ? -4.056 -8.767 7.195 1.00 85.94 89 ARG A O 1
ATOM 703 N N . LYS A 1 90 ? -3.235 -7.227 5.776 1.00 85.12 90 LYS A N 1
ATOM 704 C CA . LYS A 1 90 ? -1.921 -7.870 5.593 1.00 85.12 90 LYS A CA 1
ATOM 705 C C . LYS A 1 90 ? -1.128 -7.918 6.906 1.00 85.12 90 LYS A C 1
ATOM 707 O O . LYS A 1 90 ? -0.435 -8.894 7.147 1.00 85.12 90 LYS A O 1
ATOM 712 N N . HIS A 1 91 ? -1.277 -6.902 7.753 1.00 83.44 91 HIS A N 1
ATOM 713 C CA . HIS A 1 91 ? -0.650 -6.822 9.075 1.00 83.44 91 HIS A CA 1
ATOM 714 C C . HIS A 1 91 ? -1.470 -7.499 10.193 1.00 83.44 91 HIS A C 1
ATOM 716 O O . HIS A 1 91 ? -1.191 -7.296 11.370 1.00 83.44 91 HIS A O 1
ATOM 722 N N . GLY A 1 92 ? -2.488 -8.301 9.852 1.00 81.75 92 GLY A N 1
ATOM 723 C CA . GLY A 1 92 ? -3.247 -9.092 10.827 1.00 81.75 92 GLY A CA 1
ATOM 724 C C . GLY A 1 92 ? -4.212 -8.289 11.704 1.00 81.75 92 GLY A C 1
ATOM 725 O O . GLY A 1 92 ? -4.769 -8.830 12.657 1.00 81.75 92 GLY A O 1
ATOM 726 N N . VAL A 1 93 ? -4.457 -7.013 11.392 1.00 79.75 93 VAL A N 1
ATOM 727 C CA . VAL A 1 93 ? -5.410 -6.189 12.140 1.00 79.75 93 VAL A CA 1
ATOM 728 C C . VAL A 1 93 ? -6.829 -6.591 11.731 1.00 79.75 93 VAL A C 1
ATOM 730 O O . VAL A 1 93 ? -7.298 -6.278 10.631 1.00 79.75 93 VAL A O 1
ATOM 733 N N . ARG A 1 94 ? -7.511 -7.339 12.607 1.00 69.00 94 ARG A N 1
ATOM 734 C CA . ARG A 1 94 ? -8.923 -7.698 12.433 1.00 69.00 94 ARG A CA 1
ATOM 735 C C . ARG A 1 94 ? -9.791 -6.447 12.551 1.00 69.00 94 ARG A C 1
ATOM 737 O O . ARG A 1 94 ? -9.564 -5.606 13.415 1.00 69.00 94 ARG A O 1
ATOM 744 N N . ARG A 1 95 ? -10.781 -6.338 11.662 1.00 64.44 95 ARG A N 1
ATOM 745 C CA . ARG A 1 95 ? -11.808 -5.296 11.767 1.00 64.44 95 ARG A CA 1
ATOM 746 C C . ARG A 1 95 ? -12.600 -5.554 13.044 1.00 64.44 95 ARG A C 1
ATOM 748 O O . ARG A 1 95 ? -12.952 -6.706 13.298 1.00 64.44 95 ARG A O 1
ATOM 755 N N . ARG A 1 96 ? -12.817 -4.497 13.815 1.00 60.22 96 ARG A N 1
ATOM 756 C CA . ARG A 1 96 ? -13.787 -4.492 14.902 1.00 60.22 96 ARG A CA 1
ATOM 757 C C . ARG A 1 96 ? -15.172 -4.198 14.340 1.00 60.22 96 ARG A C 1
ATOM 759 O O . ARG A 1 96 ? -15.226 -3.520 13.284 1.00 60.22 96 ARG A O 1
#

Organism: Saccharopolyspora spinosa (NCBI:txid60894)